Protein AF-I1CDL0-F1 (afdb_monomer)

pLDDT: mean 72.65, std 13.0, range [41.5, 93.56]

Mean predicted aligned error: 17.39 Å

Sequence (103 aa):
MTISERRASYPLQERLKIYDPNSMAQRLDDLQKQPRKLVLHGVNVLNKNTLVNELSVLVPSSAENGGPKCHRAKILRYTIDYIRMIQEENNQLRQQLGLLSNK

Foldseek 3Di:
DDPVVVLVPDDPVVSCVCVVPVNVVVVVVVVVVDPPQPDDPNDRPPPLVVVLVVLQVVFPDPPDDDDPQDDSVNSVVSSVVRVVVVVVVVVVVCVVVVVPPDD

Structure (mmCIF, N/CA/C/O backbone):
data_AF-I1CDL0-F1
#
_entry.id   AF-I1CDL0-F1
#
loop_
_atom_site.group_PDB
_atom_site.id
_atom_site.type_symbol
_atom_site.label_atom_id
_atom_site.label_alt_id
_atom_site.label_comp_id
_atom_site.label_asym_id
_atom_site.label_entity_id
_atom_site.label_seq_id
_atom_site.pdbx_PDB_ins_code
_atom_site.Cartn_x
_atom_site.Cartn_y
_atom_site.Cartn_z
_atom_site.occupancy
_atom_site.B_iso_or_equiv
_atom_site.auth_seq_id
_atom_site.auth_comp_id
_atom_site.auth_asym_id
_atom_site.auth_atom_id
_atom_site.pdbx_PDB_model_num
ATOM 1 N N . MET A 1 1 ? -16.487 0.771 -38.087 1.00 57.00 1 MET A N 1
ATOM 2 C CA . MET A 1 1 ? -15.132 0.866 -38.662 1.00 57.00 1 MET A CA 1
ATOM 3 C C . MET A 1 1 ? -14.177 -0.001 -37.855 1.00 57.00 1 MET A C 1
ATOM 5 O O . MET A 1 1 ? -13.865 0.327 -36.712 1.00 57.00 1 MET A O 1
ATOM 9 N N . THR A 1 2 ? -13.771 -1.135 -38.414 1.00 83.38 2 THR A N 1
ATOM 10 C CA . THR A 1 2 ? -12.882 -2.110 -37.770 1.00 83.38 2 THR A CA 1
ATOM 11 C C . THR A 1 2 ? -11.412 -1.681 -37.851 1.00 83.38 2 THR A C 1
ATOM 13 O O . THR A 1 2 ? -11.033 -0.791 -38.616 1.00 83.38 2 THR A O 1
ATOM 16 N N . ILE A 1 3 ? -10.550 -2.305 -37.041 1.00 67.12 3 ILE A N 1
ATOM 17 C CA . ILE A 1 3 ? -9.100 -2.053 -37.078 1.00 67.12 3 ILE A CA 1
ATOM 18 C C . ILE A 1 3 ? -8.533 -2.406 -38.463 1.00 67.12 3 ILE A C 1
ATOM 20 O O . ILE A 1 3 ? -7.686 -1.681 -38.979 1.00 67.12 3 ILE A O 1
ATOM 24 N N . SER A 1 4 ? -9.023 -3.479 -39.084 1.00 71.25 4 SER A N 1
ATOM 25 C CA . SER A 1 4 ? -8.615 -3.900 -40.428 1.00 71.25 4 SER A CA 1
ATOM 26 C C . SER A 1 4 ? -9.009 -2.878 -41.497 1.00 71.25 4 SER A C 1
ATOM 28 O O . SER A 1 4 ? -8.170 -2.513 -42.317 1.00 71.25 4 SER A O 1
ATOM 30 N N . GLU A 1 5 ? -10.231 -2.340 -41.431 1.00 78.62 5 GLU A N 1
ATOM 31 C CA . GLU A 1 5 ? -10.698 -1.268 -42.326 1.00 78.62 5 GLU A CA 1
ATOM 32 C C . GLU A 1 5 ? -9.858 0.008 -42.183 1.00 78.62 5 GLU A C 1
ATOM 34 O O . GLU A 1 5 ? -9.462 0.606 -43.177 1.00 78.62 5 GLU A O 1
ATOM 39 N N . ARG A 1 6 ? -9.502 0.395 -40.950 1.00 75.31 6 ARG A N 1
ATOM 40 C CA . ARG A 1 6 ? -8.630 1.554 -40.692 1.00 75.31 6 ARG A CA 1
ATOM 41 C C . ARG A 1 6 ? -7.183 1.324 -41.128 1.00 75.31 6 ARG A C 1
ATOM 43 O O . ARG A 1 6 ? -6.483 2.262 -41.470 1.00 75.31 6 ARG A O 1
ATOM 50 N N . ARG A 1 7 ? -6.701 0.082 -41.114 1.00 67.94 7 ARG A N 1
ATOM 51 C CA . ARG A 1 7 ? -5.346 -0.264 -41.578 1.00 67.94 7 ARG A CA 1
ATOM 52 C C . ARG A 1 7 ? -5.229 -0.239 -43.098 1.00 67.94 7 ARG A C 1
ATOM 54 O O . ARG A 1 7 ? -4.138 0.004 -43.603 1.00 67.94 7 ARG A O 1
ATOM 61 N N . ALA A 1 8 ? -6.324 -0.487 -43.814 1.00 77.00 8 ALA A N 1
ATOM 62 C CA . ALA A 1 8 ? -6.355 -0.457 -45.272 1.00 77.00 8 ALA A CA 1
ATOM 63 C C . ALA A 1 8 ? -6.231 0.963 -45.855 1.00 77.00 8 ALA A C 1
ATOM 65 O O . ALA A 1 8 ? -5.898 1.087 -47.028 1.00 77.00 8 ALA A O 1
ATOM 66 N N . SER A 1 9 ? -6.435 2.016 -45.052 1.00 79.31 9 SER A N 1
ATOM 67 C CA . SER A 1 9 ? -6.314 3.411 -45.500 1.00 79.31 9 SER A CA 1
ATOM 68 C C . SER A 1 9 ? -4.877 3.943 -45.552 1.00 79.31 9 SER A C 1
ATOM 70 O O . SER A 1 9 ? -4.674 5.047 -46.044 1.00 79.31 9 SER A O 1
ATOM 72 N N . TYR A 1 10 ? -3.886 3.201 -45.042 1.00 74.81 10 TYR A N 1
ATOM 73 C CA . TYR A 1 10 ? -2.473 3.594 -45.109 1.00 74.81 10 TYR A CA 1
ATOM 74 C C . TYR A 1 10 ? -1.769 2.929 -46.305 1.00 74.81 10 TYR A C 1
ATOM 76 O O . TYR A 1 10 ? -1.993 1.734 -46.545 1.00 74.81 10 TYR A O 1
ATOM 84 N N . PRO A 1 11 ? -0.870 3.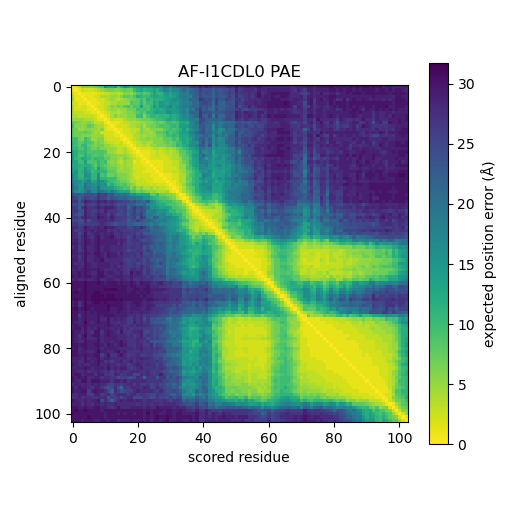640 -47.013 1.00 82.62 11 PRO A N 1
ATOM 85 C CA . PRO A 1 11 ? -0.002 3.055 -48.030 1.00 82.62 11 PRO A CA 1
ATOM 86 C C . PRO A 1 11 ? 0.764 1.833 -47.505 1.00 82.62 11 PRO A C 1
ATOM 88 O O . PRO A 1 11 ? 1.211 1.797 -46.356 1.00 82.62 11 PRO A O 1
ATOM 91 N N . LEU A 1 12 ? 0.948 0.817 -48.355 1.00 74.69 12 LEU A N 1
ATOM 92 C CA . LEU A 1 12 ? 1.559 -0.464 -47.971 1.00 74.69 12 LEU A CA 1
ATOM 93 C C . LEU A 1 12 ? 2.942 -0.298 -47.312 1.00 74.69 12 LEU A C 1
ATOM 95 O O . LEU A 1 12 ? 3.257 -0.999 -46.354 1.00 74.69 12 LEU A O 1
ATOM 99 N N . GLN A 1 13 ? 3.735 0.660 -47.789 1.00 75.00 13 GLN A N 1
ATOM 100 C CA . GLN A 1 13 ? 5.072 0.967 -47.271 1.00 75.00 13 GLN A CA 1
ATOM 101 C C . GLN A 1 13 ? 5.028 1.465 -45.818 1.00 75.00 13 GLN A C 1
ATOM 103 O O . GLN A 1 13 ? 5.839 1.055 -44.990 1.00 75.00 13 GLN A O 1
ATOM 108 N N . GLU A 1 14 ? 4.044 2.300 -45.478 1.00 72.81 14 GLU A N 1
ATOM 109 C CA . GLU A 1 14 ? 3.853 2.796 -44.112 1.00 72.81 14 GLU A CA 1
ATOM 110 C C . GLU A 1 14 ? 3.371 1.685 -43.182 1.00 72.81 14 GLU A C 1
ATOM 112 O O . GLU A 1 14 ? 3.835 1.578 -42.046 1.00 72.81 14 GLU A O 1
ATOM 117 N N . ARG A 1 15 ? 2.498 0.801 -43.680 1.00 73.88 15 ARG A N 1
ATOM 118 C CA . ARG A 1 15 ? 2.065 -0.387 -42.936 1.00 73.88 15 ARG A CA 1
ATOM 119 C C . ARG A 1 15 ? 3.258 -1.290 -42.626 1.00 73.88 15 ARG A C 1
ATOM 121 O O . ARG A 1 15 ? 3.435 -1.681 -41.481 1.00 73.88 15 ARG A O 1
ATOM 128 N N . LEU A 1 16 ? 4.115 -1.574 -43.602 1.00 72.00 16 LEU A N 1
ATOM 129 C CA . LEU A 1 16 ? 5.312 -2.387 -43.371 1.00 72.00 16 LEU A CA 1
ATOM 130 C C . LEU A 1 16 ? 6.268 -1.738 -42.361 1.00 72.00 16 LEU A C 1
ATOM 132 O O . LEU A 1 16 ? 6.805 -2.437 -41.514 1.00 72.00 16 LEU A O 1
ATOM 136 N N . LYS A 1 17 ? 6.417 -0.408 -42.372 1.00 72.94 17 LYS A N 1
ATOM 137 C CA . LYS A 1 17 ? 7.264 0.316 -41.410 1.00 72.94 17 LYS A CA 1
ATOM 138 C C . LYS A 1 17 ? 6.708 0.306 -39.980 1.00 72.94 17 LYS A C 1
ATOM 140 O O . LYS A 1 17 ? 7.466 0.184 -39.024 1.00 72.94 17 LYS A O 1
ATOM 145 N N . ILE A 1 18 ? 5.393 0.461 -39.818 1.00 68.31 18 ILE A N 1
ATOM 146 C CA . ILE A 1 18 ? 4.735 0.485 -38.498 1.00 68.31 18 ILE A CA 1
ATOM 147 C C . ILE A 1 18 ? 4.692 -0.916 -37.873 1.00 68.31 18 ILE A C 1
ATOM 149 O O . ILE A 1 18 ? 4.770 -1.046 -36.651 1.00 68.31 18 ILE A O 1
ATOM 153 N N . TYR A 1 19 ? 4.555 -1.946 -38.708 1.00 66.69 19 TYR A N 1
ATOM 154 C CA . TYR A 1 19 ? 4.372 -3.334 -38.290 1.00 66.69 19 TYR A CA 1
ATOM 155 C C . TYR A 1 19 ? 5.591 -4.218 -38.578 1.00 66.69 19 TYR A C 1
ATOM 157 O O . TYR A 1 19 ? 5.465 -5.441 -38.544 1.00 66.69 19 TYR A O 1
ATOM 165 N N . ASP A 1 20 ? 6.756 -3.624 -38.849 1.00 79.19 20 ASP A N 1
ATOM 166 C CA . ASP A 1 20 ? 7.993 -4.382 -38.998 1.00 79.19 20 ASP A CA 1
ATOM 167 C C . ASP A 1 20 ? 8.226 -5.215 -37.722 1.00 79.19 20 ASP A C 1
ATOM 169 O O . ASP A 1 20 ? 8.163 -4.653 -36.618 1.00 79.19 20 ASP A O 1
ATOM 173 N N . PRO A 1 21 ? 8.465 -6.535 -37.836 1.00 75.88 21 PRO A N 1
ATOM 174 C CA . PRO A 1 21 ? 8.587 -7.418 -36.681 1.00 75.88 21 PRO A CA 1
ATOM 175 C C . PRO A 1 21 ? 9.616 -6.939 -35.655 1.00 75.88 21 PRO A C 1
ATOM 177 O O . PRO A 1 21 ? 9.362 -7.034 -34.455 1.00 75.88 21 PRO A O 1
ATOM 180 N N . ASN A 1 22 ? 10.733 -6.359 -36.106 1.00 79.31 22 ASN A N 1
ATOM 181 C CA . ASN A 1 22 ? 11.788 -5.878 -35.216 1.00 79.31 22 ASN A CA 1
ATOM 182 C C . ASN A 1 22 ? 11.349 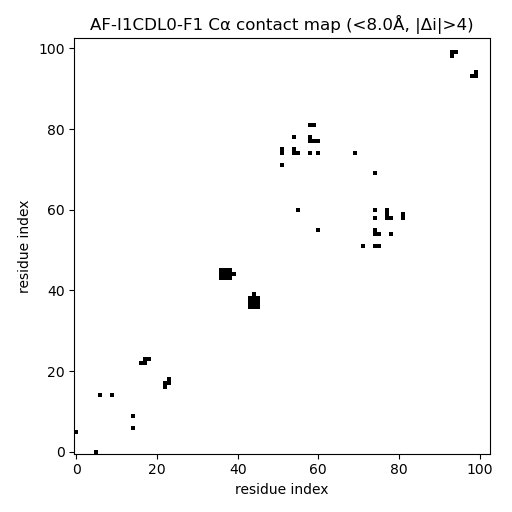-4.608 -34.483 1.00 79.31 22 ASN A C 1
ATOM 184 O O . ASN A 1 22 ? 11.507 -4.500 -33.269 1.00 79.31 22 ASN A O 1
ATOM 188 N N . SER A 1 23 ? 10.723 -3.672 -35.202 1.00 77.88 23 SER A N 1
ATOM 189 C CA . SER A 1 23 ? 10.183 -2.442 -34.608 1.00 77.88 23 SER A CA 1
ATOM 190 C C . SER A 1 23 ? 9.044 -2.725 -33.622 1.00 77.88 23 SER A C 1
ATOM 192 O O . SER A 1 23 ? 8.915 -2.047 -32.602 1.00 77.88 23 SER A O 1
ATOM 194 N N . MET A 1 24 ? 8.205 -3.726 -33.903 1.00 76.31 24 MET A N 1
ATOM 195 C CA . MET A 1 24 ? 7.129 -4.143 -33.006 1.00 76.31 24 MET A CA 1
ATOM 196 C C . MET A 1 24 ? 7.668 -4.850 -31.761 1.00 76.31 24 MET A C 1
ATOM 198 O O . MET A 1 24 ? 7.217 -4.536 -30.660 1.00 76.31 24 MET A O 1
ATOM 202 N N . ALA A 1 25 ? 8.644 -5.747 -31.920 1.00 77.44 25 ALA A N 1
ATOM 203 C CA . ALA A 1 25 ? 9.321 -6.400 -30.803 1.00 77.44 25 ALA A CA 1
ATOM 204 C C . ALA A 1 25 ? 9.988 -5.368 -29.883 1.00 77.44 25 ALA A C 1
ATOM 206 O O . ALA A 1 25 ? 9.749 -5.375 -28.680 1.00 77.44 25 ALA A O 1
ATOM 207 N N . GLN A 1 26 ? 10.705 -4.397 -30.458 1.00 75.94 26 GLN A N 1
ATOM 208 C CA . GLN A 1 26 ? 11.333 -3.315 -29.702 1.00 75.94 26 GLN A CA 1
ATOM 209 C C . GLN A 1 26 ? 10.305 -2.481 -28.921 1.00 75.94 26 GLN A C 1
ATOM 211 O O . GLN A 1 26 ? 10.493 -2.213 -27.738 1.00 75.94 26 GLN A O 1
ATOM 216 N N . ARG A 1 27 ? 9.166 -2.132 -29.535 1.00 74.12 27 ARG A N 1
ATOM 217 C CA . ARG A 1 27 ? 8.078 -1.416 -28.844 1.00 74.12 27 ARG A CA 1
ATOM 218 C C . ARG A 1 27 ? 7.450 -2.237 -27.719 1.00 74.12 27 ARG A C 1
ATOM 220 O O . ARG A 1 27 ? 7.067 -1.662 -26.705 1.00 74.12 27 ARG A O 1
ATOM 227 N N . LEU A 1 28 ? 7.307 -3.552 -27.887 1.00 72.69 28 LEU A N 1
ATOM 228 C CA . LEU A 1 28 ? 6.792 -4.439 -26.841 1.00 72.69 28 LEU A CA 1
ATOM 229 C C . LEU A 1 28 ? 7.769 -4.532 -25.666 1.00 72.69 28 LEU A C 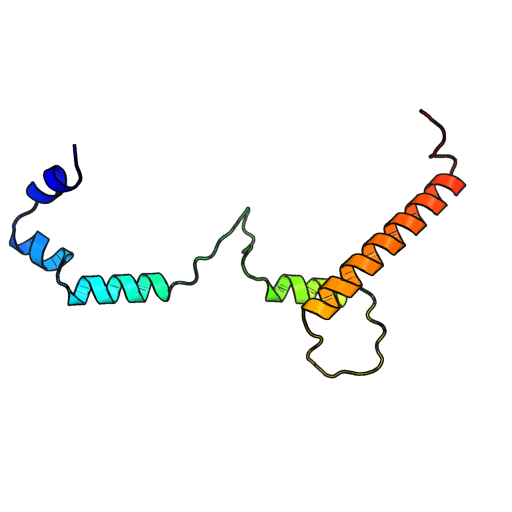1
ATOM 231 O O . LEU A 1 28 ? 7.338 -4.404 -24.520 1.00 72.69 28 LEU A O 1
ATOM 235 N N . ASP A 1 29 ? 9.065 -4.654 -25.945 1.00 77.19 29 ASP A N 1
ATOM 236 C CA . ASP A 1 29 ? 10.118 -4.621 -24.930 1.00 77.19 29 ASP A CA 1
ATOM 237 C C . ASP A 1 29 ? 10.144 -3.275 -24.194 1.00 77.19 29 ASP A C 1
ATOM 239 O 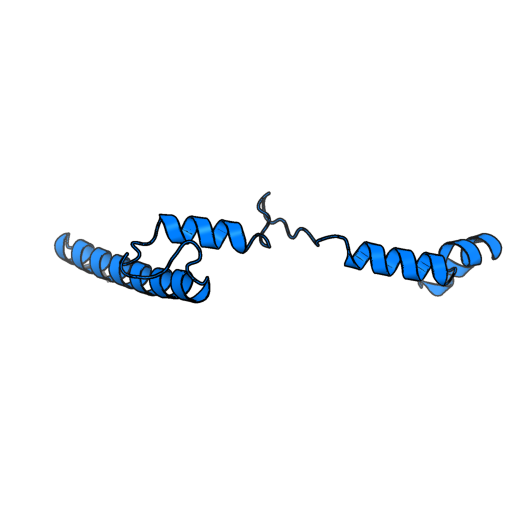O . ASP A 1 29 ? 10.244 -3.234 -22.969 1.00 77.19 29 ASP A O 1
ATOM 243 N N . ASP A 1 30 ? 9.993 -2.159 -24.907 1.00 71.75 30 ASP A N 1
ATOM 244 C CA . ASP A 1 30 ? 9.957 -0.820 -24.310 1.00 71.75 30 ASP A CA 1
ATOM 245 C C . ASP A 1 30 ? 8.695 -0.600 -23.456 1.00 71.75 30 ASP A C 1
ATOM 247 O O . ASP A 1 30 ? 8.760 0.009 -22.384 1.00 71.75 30 ASP A O 1
ATOM 251 N N . LEU A 1 31 ? 7.549 -1.156 -23.870 1.00 65.25 31 LEU A N 1
ATOM 252 C CA . LEU A 1 31 ? 6.315 -1.180 -23.073 1.00 65.25 31 LEU A CA 1
ATOM 253 C C . LEU A 1 31 ? 6.435 -2.063 -21.823 1.00 65.25 31 LEU A C 1
ATOM 255 O O . LEU A 1 31 ? 5.766 -1.788 -20.826 1.00 65.25 31 LEU A O 1
ATOM 259 N N . GLN A 1 32 ? 7.266 -3.109 -21.857 1.00 62.75 32 GLN A N 1
ATOM 260 C CA . GLN A 1 32 ? 7.587 -3.933 -20.688 1.00 62.75 32 GLN A CA 1
ATOM 261 C C . GLN A 1 32 ? 8.606 -3.258 -19.758 1.00 62.75 32 GLN A C 1
ATOM 263 O O . GLN A 1 32 ? 8.524 -3.426 -18.541 1.00 62.75 32 GLN A O 1
ATOM 268 N N . LYS A 1 33 ? 9.537 -2.466 -20.305 1.00 65.31 33 LYS A N 1
ATOM 269 C CA . LYS A 1 33 ? 10.559 -1.719 -19.548 1.00 65.31 33 LYS A CA 1
ATOM 270 C C . LYS A 1 33 ? 10.021 -0.462 -18.866 1.00 65.31 33 LYS A C 1
ATOM 272 O O . LYS A 1 33 ? 10.614 -0.004 -17.891 1.00 65.31 33 LYS A O 1
ATOM 277 N N . GLN A 1 34 ? 8.912 0.104 -19.339 1.00 56.50 34 GLN A N 1
ATOM 278 C CA . GLN A 1 34 ? 8.236 1.211 -18.660 1.00 56.50 34 GLN A CA 1
ATOM 279 C C . GLN A 1 34 ? 7.577 0.705 -17.362 1.00 56.50 34 GLN A C 1
ATOM 281 O O . GLN A 1 34 ? 6.620 -0.075 -17.428 1.00 56.50 34 GLN A O 1
ATOM 286 N N . PRO A 1 35 ? 8.007 1.151 -16.162 1.00 56.59 35 PRO A N 1
ATOM 287 C CA . PRO A 1 35 ? 7.259 0.860 -14.951 1.00 56.59 35 PRO A CA 1
ATOM 288 C C . PRO A 1 35 ? 5.911 1.566 -15.087 1.00 56.59 35 PRO A C 1
ATOM 290 O O . PRO A 1 35 ? 5.857 2.795 -15.106 1.00 56.59 35 PRO A O 1
ATOM 293 N N . ARG A 1 36 ? 4.822 0.799 -15.218 1.00 59.25 36 ARG A N 1
ATOM 294 C CA . ARG A 1 36 ? 3.447 1.318 -15.257 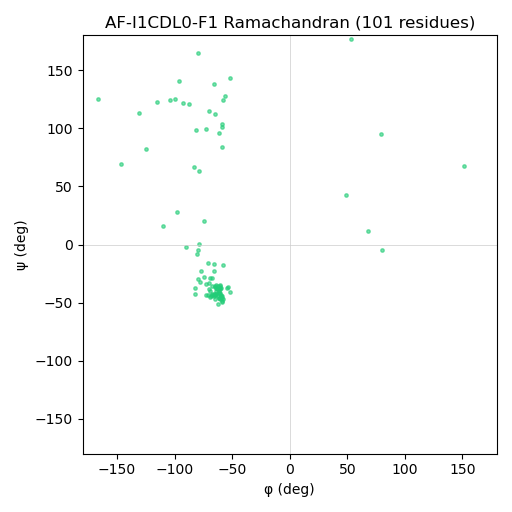1.00 59.25 36 ARG A CA 1
ATOM 295 C C . ARG A 1 36 ? 3.170 2.080 -13.960 1.00 59.25 36 ARG A C 1
ATOM 297 O O . ARG A 1 36 ? 2.657 1.490 -13.021 1.00 59.25 36 ARG A O 1
ATOM 304 N N . LYS A 1 37 ? 3.545 3.358 -13.864 1.00 56.72 37 LYS A N 1
ATOM 305 C CA . LYS A 1 37 ? 3.260 4.217 -12.709 1.00 56.72 37 LYS A CA 1
ATOM 306 C C . LYS A 1 37 ? 1.741 4.325 -12.578 1.00 56.72 37 LYS A C 1
ATOM 308 O O . LYS A 1 37 ? 1.108 5.113 -13.269 1.00 56.72 37 LYS A O 1
ATOM 313 N N . LEU A 1 38 ? 1.157 3.497 -11.719 1.00 57.50 38 LEU A N 1
ATOM 314 C CA . LEU A 1 38 ? -0.243 3.595 -11.328 1.00 57.50 38 LEU A CA 1
ATOM 315 C C . LEU A 1 38 ? -0.320 4.669 -10.249 1.00 57.50 38 LEU A C 1
ATOM 317 O O . LEU A 1 38 ? 0.034 4.440 -9.093 1.00 57.50 38 LEU A O 1
ATOM 321 N N . VAL A 1 39 ? -0.704 5.866 -10.678 1.00 59.69 39 VAL A N 1
ATOM 322 C CA . VAL A 1 39 ? -0.841 7.040 -9.823 1.00 59.69 39 VAL A CA 1
ATOM 323 C C . VAL A 1 39 ? -2.325 7.280 -9.565 1.00 59.69 39 VAL A C 1
ATOM 325 O O . VAL A 1 39 ? -3.091 7.429 -10.513 1.00 59.69 39 VAL A O 1
ATOM 328 N N . LEU A 1 40 ? -2.726 7.330 -8.296 1.00 51.72 40 LEU A N 1
ATOM 329 C CA . LEU A 1 40 ? -4.067 7.730 -7.868 1.00 51.72 40 LEU A CA 1
ATOM 330 C C . LEU A 1 40 ? -3.927 9.024 -7.057 1.00 51.72 40 LEU A C 1
ATOM 332 O O . LEU A 1 40 ? -3.165 9.054 -6.096 1.00 51.72 40 LEU A O 1
ATOM 336 N N . HIS A 1 41 ? -4.600 10.103 -7.470 1.00 63.00 41 HIS A N 1
ATOM 337 C CA . HIS A 1 41 ? -4.507 11.429 -6.828 1.00 63.00 41 HIS A CA 1
ATOM 338 C C . HIS A 1 41 ? -3.065 11.925 -6.582 1.00 63.00 41 HIS A C 1
ATOM 340 O O . HIS A 1 41 ? -2.743 12.449 -5.522 1.00 63.00 41 HIS A O 1
ATOM 346 N N . GLY A 1 42 ? -2.170 11.736 -7.555 1.00 62.53 42 GLY A N 1
ATOM 347 C CA . GLY A 1 42 ? -0.767 12.163 -7.443 1.00 62.53 42 GLY A CA 1
ATOM 348 C C . GLY A 1 42 ? 0.138 11.215 -6.645 1.00 62.53 42 GLY A C 1
ATOM 349 O O . GLY A 1 42 ? 1.353 11.400 -6.648 1.00 62.53 42 GLY A O 1
ATOM 350 N N . VAL A 1 43 ? -0.406 10.154 -6.040 1.00 55.78 43 VAL A N 1
ATOM 351 C CA . VAL A 1 43 ? 0.362 9.158 -5.281 1.00 55.78 43 VAL A CA 1
ATOM 352 C C . VAL A 1 43 ? 0.621 7.918 -6.130 1.00 55.78 43 VAL A C 1
ATOM 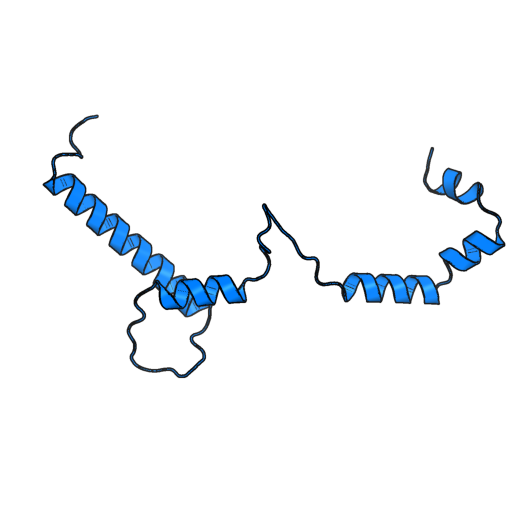354 O O . VAL A 1 43 ? -0.308 7.297 -6.642 1.00 55.78 43 VAL A O 1
ATOM 357 N N . ASN A 1 44 ? 1.891 7.526 -6.270 1.00 67.62 44 ASN A N 1
ATOM 358 C CA . ASN A 1 44 ? 2.268 6.274 -6.927 1.00 67.62 44 ASN A CA 1
ATOM 359 C C . ASN A 1 44 ? 1.919 5.072 -6.033 1.00 67.62 44 ASN A C 1
ATOM 361 O O . ASN A 1 44 ? 2.687 4.698 -5.146 1.00 67.62 44 ASN A O 1
ATOM 365 N N . VAL A 1 45 ? 0.786 4.433 -6.318 1.00 60.94 45 VAL A N 1
ATOM 366 C CA . VAL A 1 45 ? 0.222 3.303 -5.560 1.00 60.94 45 VAL A CA 1
ATOM 367 C C . VAL A 1 45 ? 1.108 2.049 -5.647 1.00 60.94 45 VAL A C 1
ATOM 369 O O . VAL A 1 45 ? 0.999 1.133 -4.834 1.00 60.94 45 VAL A O 1
ATOM 372 N N . LEU A 1 46 ? 2.036 1.992 -6.609 1.00 58.38 46 LEU A N 1
ATOM 373 C CA . LEU A 1 46 ? 2.970 0.873 -6.757 1.00 58.38 46 LEU A CA 1
ATOM 374 C C . LEU A 1 46 ? 4.281 1.042 -5.993 1.00 58.38 46 LEU A C 1
ATOM 376 O O . LEU A 1 46 ? 5.089 0.109 -5.998 1.00 58.38 46 LEU A O 1
ATOM 380 N N . ASN A 1 47 ? 4.510 2.164 -5.304 1.00 64.88 47 ASN A N 1
ATOM 381 C CA . ASN A 1 47 ? 5.693 2.301 -4.460 1.00 64.88 47 ASN A CA 1
ATOM 382 C C . ASN A 1 47 ? 5.497 1.580 -3.115 1.00 64.88 47 ASN A C 1
ATOM 384 O O . ASN A 1 47 ? 5.496 2.167 -2.039 1.00 64.88 47 ASN A O 1
ATOM 388 N N . LYS A 1 48 ? 5.334 0.254 -3.180 1.00 65.62 48 LYS A N 1
ATOM 389 C CA . LYS A 1 48 ? 5.147 -0.633 -2.018 1.00 65.62 48 LYS A CA 1
ATOM 390 C C . LYS A 1 48 ? 6.299 -0.539 -1.012 1.00 65.62 48 LYS A C 1
ATOM 392 O O . LYS A 1 48 ? 6.162 -0.988 0.118 1.00 65.62 48 LYS A O 1
ATOM 397 N N . ASN A 1 49 ? 7.446 -0.009 -1.428 1.00 70.88 49 ASN A N 1
ATOM 398 C CA . ASN A 1 49 ? 8.643 0.080 -0.606 1.00 70.88 49 ASN A CA 1
ATOM 399 C C . ASN A 1 49 ? 8.580 1.295 0.321 1.00 70.88 49 ASN A C 1
ATOM 401 O O . ASN A 1 49 ? 8.911 1.163 1.493 1.00 70.88 49 ASN A O 1
ATOM 405 N N . THR A 1 50 ? 8.128 2.450 -0.177 1.00 72.19 50 THR A N 1
ATOM 406 C CA . THR A 1 50 ? 8.013 3.664 0.645 1.00 72.19 50 THR A CA 1
ATOM 407 C C . THR A 1 50 ? 6.930 3.513 1.695 1.00 72.19 50 THR A C 1
ATOM 409 O O . THR A 1 50 ? 7.202 3.760 2.860 1.00 72.19 50 THR A O 1
ATOM 412 N N . LEU A 1 51 ? 5.765 2.975 1.324 1.00 76.88 51 LEU A N 1
ATOM 413 C CA . LEU A 1 51 ? 4.671 2.749 2.273 1.00 76.88 51 LEU A CA 1
ATOM 414 C C . LEU A 1 51 ? 5.072 1.798 3.409 1.00 76.88 51 LEU A C 1
ATOM 416 O O . LEU A 1 51 ? 4.759 2.037 4.568 1.00 76.88 51 LEU A O 1
ATOM 420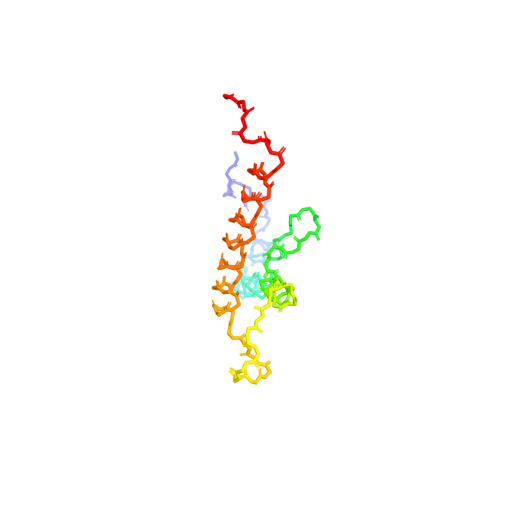 N N . VAL A 1 52 ? 5.800 0.722 3.100 1.00 76.69 52 VAL A N 1
ATOM 421 C CA . VAL A 1 52 ? 6.267 -0.213 4.135 1.00 76.69 52 VAL A CA 1
ATOM 422 C C . VAL A 1 52 ? 7.352 0.416 5.015 1.00 76.69 52 VAL A C 1
ATOM 424 O O . VAL A 1 52 ? 7.395 0.135 6.209 1.00 76.69 52 VAL A O 1
ATOM 427 N N . ASN A 1 53 ? 8.195 1.292 4.462 1.00 77.62 53 ASN A N 1
ATOM 428 C CA . ASN A 1 53 ? 9.169 2.040 5.255 1.00 77.62 53 ASN A CA 1
ATOM 429 C C . ASN A 1 53 ? 8.480 3.045 6.188 1.00 77.62 53 ASN A C 1
ATOM 431 O O . ASN A 1 53 ? 8.830 3.112 7.361 1.00 77.62 53 ASN A O 1
ATOM 435 N N . GLU A 1 54 ? 7.474 3.774 5.710 1.00 80.56 54 GLU A N 1
ATOM 436 C CA . GLU A 1 54 ? 6.675 4.684 6.541 1.00 80.56 54 GLU A CA 1
ATOM 437 C C . GLU A 1 54 ? 5.987 3.927 7.686 1.00 80.56 54 GLU A C 1
ATOM 439 O O . GLU A 1 54 ? 6.084 4.331 8.844 1.00 80.56 54 GLU A O 1
ATOM 444 N N . LEU A 1 55 ? 5.392 2.762 7.398 1.00 81.31 55 LEU A N 1
ATOM 445 C CA . LEU A 1 55 ? 4.812 1.893 8.427 1.00 81.31 55 LEU A CA 1
ATOM 446 C C . LEU A 1 55 ? 5.842 1.432 9.466 1.00 81.31 55 LEU A C 1
ATOM 448 O O . LEU A 1 55 ? 5.522 1.365 10.648 1.00 81.31 55 LEU A O 1
ATOM 452 N N . SER A 1 56 ? 7.080 1.143 9.054 1.00 78.31 56 SER A N 1
ATOM 453 C CA . SER A 1 56 ? 8.134 0.713 9.984 1.00 78.31 56 SER A CA 1
ATOM 454 C C . SER A 1 56 ? 8.557 1.789 10.986 1.00 78.31 56 SER A C 1
ATOM 456 O O . SER A 1 56 ? 9.068 1.449 12.048 1.00 78.31 56 SER A O 1
ATOM 458 N N . VAL A 1 57 ? 8.335 3.066 10.662 1.00 82.25 57 VAL A N 1
ATOM 459 C CA . VAL A 1 57 ? 8.615 4.195 11.560 1.00 82.25 57 VAL A CA 1
ATOM 460 C C . VAL A 1 57 ? 7.467 4.402 12.549 1.00 82.25 57 VAL A C 1
ATOM 462 O O . VAL A 1 57 ? 7.706 4.729 13.706 1.00 82.25 57 VAL A O 1
ATOM 465 N N . LEU A 1 58 ? 6.224 4.217 12.099 1.00 81.62 58 LEU A N 1
ATOM 466 C CA . LEU A 1 58 ? 5.024 4.466 12.905 1.00 81.62 58 LEU A CA 1
ATOM 467 C C . LEU A 1 58 ? 4.694 3.332 13.876 1.00 81.62 58 LEU A C 1
ATOM 469 O O . LEU A 1 58 ? 4.079 3.570 14.913 1.00 81.62 58 LEU A O 1
ATOM 473 N N . VAL A 1 59 ? 5.045 2.096 13.522 1.00 80.44 59 VAL A N 1
ATOM 474 C CA . VAL A 1 59 ? 4.701 0.917 14.315 1.00 80.44 59 VAL A CA 1
ATOM 475 C C . VAL A 1 59 ? 5.839 0.607 15.285 1.00 80.44 59 VAL A C 1
ATOM 477 O O . VAL A 1 59 ? 6.954 0.326 14.828 1.00 80.44 59 VAL A O 1
ATOM 480 N N . PRO A 1 60 ? 5.578 0.584 16.607 1.00 72.50 60 PRO A N 1
ATOM 481 C CA . PRO A 1 60 ? 6.565 0.182 17.598 1.00 72.50 60 PRO A CA 1
ATOM 482 C C . PRO A 1 60 ? 7.020 -1.250 17.309 1.00 72.50 60 PRO A C 1
ATOM 484 O O . PRO A 1 60 ? 6.309 -2.225 17.544 1.00 72.50 60 PRO A O 1
ATOM 487 N N . SER A 1 61 ? 8.211 -1.382 16.739 1.00 65.62 61 SER A N 1
ATOM 488 C CA . SER A 1 61 ? 8.834 -2.676 16.503 1.00 65.62 61 SER A CA 1
ATOM 489 C C . SER A 1 61 ? 9.613 -3.025 17.764 1.00 65.62 61 SER A C 1
ATOM 491 O O . SER A 1 61 ? 10.494 -2.260 18.147 1.00 65.62 61 SER A O 1
ATOM 493 N N . SER A 1 62 ? 9.299 -4.147 18.422 1.00 55.97 62 SER A N 1
ATOM 494 C CA . SER A 1 62 ? 10.104 -4.652 19.543 1.00 55.97 62 SER A CA 1
ATOM 495 C C . SER A 1 62 ? 11.526 -4.890 19.029 1.00 55.97 62 SER A C 1
ATOM 497 O O . SER A 1 62 ? 11.788 -5.811 18.250 1.00 55.97 62 SER A O 1
ATOM 499 N N . ALA A 1 63 ? 12.408 -3.942 19.333 1.00 53.00 63 ALA A N 1
ATOM 500 C CA . ALA A 1 63 ? 13.731 -3.828 18.756 1.00 53.00 63 ALA A CA 1
ATOM 501 C C . ALA A 1 63 ? 14.699 -4.749 19.489 1.00 53.00 63 ALA A C 1
ATOM 503 O O . ALA A 1 63 ? 15.624 -4.276 20.126 1.00 53.00 63 ALA A O 1
ATOM 504 N N . GLU A 1 64 ? 14.517 -6.060 19.369 1.00 52.06 64 GLU A N 1
ATOM 505 C CA . GLU A 1 64 ? 15.571 -7.002 19.721 1.00 52.06 64 GLU A CA 1
ATOM 506 C C . GLU A 1 64 ? 15.746 -8.003 18.583 1.00 52.06 64 GLU A C 1
ATOM 508 O O . GLU A 1 64 ? 14.881 -8.821 18.276 1.00 52.06 64 GLU A O 1
ATOM 513 N N . ASN A 1 65 ? 16.910 -7.906 17.943 1.00 46.41 65 ASN A N 1
ATOM 514 C CA . ASN A 1 65 ? 17.438 -8.819 16.934 1.00 46.41 65 ASN A CA 1
ATOM 515 C C . ASN A 1 65 ? 16.878 -8.645 15.511 1.00 46.41 65 ASN A C 1
ATOM 517 O O . ASN A 1 65 ? 15.898 -9.270 15.097 1.00 46.41 65 ASN A O 1
ATOM 521 N N . GLY A 1 66 ? 17.613 -7.880 14.696 1.00 41.50 66 GLY A N 1
ATOM 522 C CA . GLY A 1 66 ? 17.725 -8.239 13.282 1.00 41.50 66 GLY A CA 1
ATOM 523 C C . GLY A 1 66 ? 17.952 -7.107 12.295 1.00 41.50 66 GLY A C 1
ATOM 524 O O . GLY A 1 66 ? 17.092 -6.909 11.449 1.00 41.50 66 GLY A O 1
ATOM 525 N N . GLY A 1 67 ? 19.125 -6.465 12.345 1.00 50.91 67 GLY A N 1
ATOM 526 C CA . GLY A 1 67 ? 19.804 -5.844 11.196 1.00 50.91 67 GLY A CA 1
ATOM 527 C C . GLY A 1 67 ? 19.029 -4.829 10.325 1.00 50.91 67 GLY A C 1
ATOM 528 O O . GLY A 1 67 ? 17.842 -4.573 10.494 1.00 50.91 67 GLY A O 1
ATOM 529 N N . PRO A 1 68 ? 19.689 -4.227 9.323 1.00 50.59 68 PRO A N 1
ATOM 530 C CA . PRO A 1 68 ? 19.129 -3.118 8.540 1.00 50.59 68 PRO A CA 1
ATOM 531 C C . PRO A 1 68 ? 18.043 -3.522 7.516 1.00 50.59 68 PRO A C 1
ATOM 533 O O . PRO A 1 68 ? 17.787 -2.784 6.567 1.00 50.59 68 PRO A O 1
ATOM 536 N N . LYS A 1 69 ? 17.396 -4.692 7.655 1.00 56.09 69 LYS A N 1
ATOM 537 C CA . LYS A 1 69 ? 16.370 -5.189 6.715 1.00 56.09 69 LYS A CA 1
ATOM 538 C C . LYS A 1 69 ? 15.282 -6.009 7.419 1.00 56.09 69 LYS A C 1
ATOM 540 O O . LYS A 1 69 ? 15.158 -7.218 7.202 1.00 56.09 69 LYS A O 1
ATOM 545 N N . CYS A 1 70 ? 14.444 -5.353 8.220 1.00 61.75 70 CYS A N 1
ATOM 546 C CA . CYS A 1 70 ? 13.202 -5.968 8.690 1.00 61.75 70 CYS A CA 1
ATOM 547 C C . CYS A 1 70 ? 12.346 -6.385 7.476 1.00 61.75 70 CYS A C 1
ATOM 549 O O . CYS A 1 70 ? 12.092 -5.593 6.567 1.00 61.75 70 CYS A O 1
ATOM 551 N N . HIS A 1 71 ? 11.960 -7.661 7.404 1.00 73.56 71 HIS A N 1
ATOM 552 C CA . HIS A 1 71 ? 11.201 -8.183 6.268 1.00 73.56 71 HIS A CA 1
ATOM 553 C C . HIS A 1 71 ? 9.811 -7.543 6.209 1.00 73.56 71 HIS A C 1
ATOM 555 O O . HIS A 1 71 ? 9.126 -7.443 7.222 1.00 73.56 71 HIS A O 1
ATOM 561 N N . ARG A 1 72 ? 9.344 -7.170 5.012 1.00 74.69 72 ARG A N 1
ATOM 562 C CA . ARG A 1 72 ? 8.052 -6.475 4.823 1.00 74.69 72 ARG A CA 1
ATOM 563 C C . ARG A 1 72 ? 6.879 -7.186 5.483 1.00 74.69 72 ARG A C 1
ATOM 565 O O . ARG A 1 72 ? 6.041 -6.545 6.097 1.00 74.69 72 ARG A O 1
ATOM 572 N N . ALA A 1 73 ? 6.843 -8.513 5.387 1.00 78.75 73 ALA A N 1
ATOM 573 C CA . ALA A 1 73 ? 5.810 -9.323 6.023 1.00 78.75 73 ALA A CA 1
ATOM 574 C C . ALA A 1 73 ? 5.797 -9.162 7.553 1.00 78.75 73 ALA A C 1
ATOM 576 O O . ALA A 1 73 ? 4.726 -9.157 8.150 1.00 78.75 73 ALA A O 1
ATOM 577 N N . LYS A 1 74 ? 6.970 -8.987 8.177 1.00 82.62 74 LYS A N 1
ATOM 578 C CA . LYS A 1 74 ? 7.118 -8.735 9.615 1.00 82.62 74 LYS A CA 1
ATOM 579 C C . LYS A 1 74 ? 6.581 -7.346 9.980 1.00 82.62 74 LYS A C 1
ATOM 581 O O . LYS A 1 74 ? 5.782 -7.247 10.900 1.00 82.62 74 LYS A O 1
ATOM 586 N N . ILE A 1 75 ? 6.916 -6.316 9.195 1.00 81.69 75 ILE A N 1
ATOM 587 C CA . ILE A 1 75 ? 6.378 -4.951 9.366 1.00 81.69 75 ILE A CA 1
ATOM 588 C C . ILE A 1 75 ? 4.849 -4.954 9.252 1.00 81.69 75 ILE A C 1
ATOM 590 O O . ILE A 1 75 ? 4.161 -4.430 10.122 1.00 81.69 75 ILE A O 1
ATOM 594 N N . LEU A 1 76 ? 4.301 -5.594 8.216 1.00 84.00 76 LEU A N 1
ATOM 595 C CA . LEU A 1 76 ? 2.853 -5.679 8.014 1.00 84.00 76 LEU A CA 1
ATOM 596 C C . LEU A 1 76 ? 2.154 -6.437 9.148 1.00 84.00 76 LEU A C 1
ATOM 598 O O . LEU A 1 76 ? 1.078 -6.027 9.572 1.00 84.00 76 LEU A O 1
ATOM 602 N N . ARG A 1 77 ? 2.766 -7.509 9.667 1.00 86.06 77 ARG A N 1
ATOM 603 C CA . ARG A 1 77 ? 2.227 -8.253 10.813 1.00 86.06 77 ARG A CA 1
ATOM 604 C C . ARG A 1 77 ? 2.149 -7.369 12.057 1.00 86.06 77 ARG A C 1
ATOM 606 O O . ARG A 1 77 ? 1.068 -7.222 12.609 1.00 86.06 77 ARG A O 1
ATOM 613 N N . TYR A 1 78 ? 3.248 -6.703 12.412 1.00 85.75 78 TYR A N 1
ATOM 614 C CA . TYR A 1 78 ? 3.254 -5.775 13.545 1.00 85.75 78 TYR A CA 1
ATOM 615 C C . TYR A 1 78 ? 2.274 -4.622 13.362 1.00 85.75 78 TYR A C 1
ATOM 617 O O . TYR A 1 78 ? 1.641 -4.200 14.321 1.00 85.75 78 TYR A O 1
ATOM 625 N N . THR A 1 79 ? 2.105 -4.142 12.129 1.00 88.19 79 THR A N 1
ATOM 626 C CA . THR A 1 79 ? 1.119 -3.099 11.821 1.00 88.19 79 THR A CA 1
ATOM 627 C C . THR A 1 79 ? -0.296 -3.563 12.167 1.00 88.19 79 THR A C 1
ATOM 629 O O . THR A 1 79 ? -1.046 -2.822 12.793 1.00 88.19 79 THR A O 1
ATOM 632 N N . ILE A 1 80 ? -0.662 -4.794 11.791 1.00 89.88 80 ILE A N 1
ATOM 633 C CA . ILE A 1 80 ? -1.980 -5.367 12.105 1.00 89.88 80 ILE A CA 1
ATOM 634 C C . ILE A 1 80 ? -2.177 -5.475 13.619 1.00 89.88 80 ILE A C 1
ATOM 636 O O . ILE A 1 80 ? -3.228 -5.080 14.124 1.00 89.88 80 ILE A O 1
ATOM 640 N N . ASP A 1 81 ? -1.176 -5.986 14.332 1.00 89.69 81 ASP A N 1
ATOM 641 C CA . ASP A 1 81 ? -1.255 -6.174 15.782 1.00 89.69 81 ASP A CA 1
ATOM 642 C C . ASP A 1 81 ? -1.365 -4.826 16.512 1.00 89.69 81 ASP A C 1
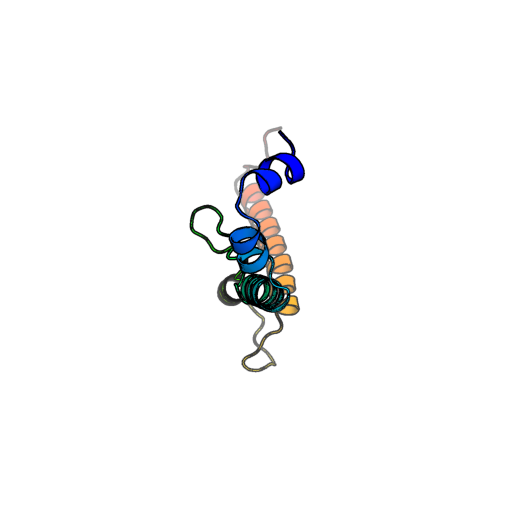ATOM 644 O O . ASP A 1 81 ? -2.216 -4.658 17.385 1.00 89.69 81 ASP A O 1
ATOM 648 N N . TYR A 1 82 ? -0.587 -3.828 16.086 1.00 91.88 82 TYR A N 1
ATOM 649 C CA . TYR A 1 82 ? -0.631 -2.477 16.643 1.00 91.88 82 TYR A CA 1
ATOM 650 C C . TYR A 1 82 ? -1.978 -1.785 16.400 1.00 91.88 82 TYR A C 1
ATOM 652 O O . TYR A 1 82 ? -2.538 -1.192 17.319 1.00 91.88 82 TYR A O 1
ATOM 660 N N . ILE A 1 83 ? -2.554 -1.908 15.197 1.00 91.88 83 ILE A N 1
ATOM 661 C CA . ILE A 1 83 ? -3.893 -1.369 14.908 1.00 91.88 83 ILE A CA 1
ATOM 662 C C . ILE A 1 83 ? -4.939 -1.987 15.839 1.00 91.88 83 ILE A C 1
ATOM 664 O O . ILE A 1 83 ? -5.774 -1.260 16.374 1.00 91.88 83 ILE A O 1
ATOM 668 N N . ARG A 1 84 ? -4.896 -3.308 16.057 1.00 93.56 84 ARG A N 1
ATOM 669 C CA . ARG A 1 84 ? -5.831 -3.993 16.966 1.00 93.56 84 ARG A CA 1
ATOM 670 C C . ARG A 1 84 ? -5.694 -3.491 18.399 1.00 93.56 84 ARG A C 1
ATOM 672 O O . ARG A 1 84 ? -6.706 -3.194 19.025 1.00 93.56 84 ARG A O 1
ATOM 679 N N . MET A 1 85 ? -4.462 -3.339 18.879 1.00 93.00 85 MET A N 1
ATOM 680 C CA . MET A 1 85 ? -4.179 -2.807 20.213 1.00 93.00 85 MET A CA 1
ATOM 681 C C . MET A 1 85 ? -4.754 -1.393 20.390 1.00 93.00 85 MET A C 1
ATOM 683 O O . MET A 1 85 ? -5.493 -1.145 21.336 1.00 93.00 85 MET A O 1
ATOM 687 N N . ILE A 1 86 ? -4.491 -0.487 19.443 1.00 92.69 86 ILE A N 1
ATOM 688 C CA . ILE A 1 86 ? -5.009 0.890 19.483 1.00 92.69 86 ILE A CA 1
ATOM 689 C C . ILE A 1 86 ? -6.542 0.922 19.393 1.00 92.69 86 ILE A C 1
ATOM 691 O O . ILE A 1 86 ? -7.185 1.781 19.994 1.00 92.69 86 ILE A O 1
ATOM 695 N N . GLN A 1 87 ? -7.163 0.011 18.640 1.00 92.62 87 GLN A N 1
ATOM 696 C CA . GLN A 1 87 ? -8.624 -0.106 18.600 1.00 92.62 87 GLN A CA 1
ATOM 697 C C . GLN A 1 87 ? -9.198 -0.538 19.951 1.00 92.62 87 GLN A C 1
ATOM 699 O O . GLN A 1 87 ? -10.197 0.026 20.395 1.00 92.62 87 GLN A O 1
ATOM 704 N N . GLU A 1 88 ? -8.573 -1.512 20.608 1.00 93.00 88 GLU A N 1
ATOM 705 C CA . GLU A 1 88 ? -8.987 -1.978 21.929 1.00 93.00 88 GLU A CA 1
ATOM 706 C C . GLU A 1 88 ? -8.825 -0.884 22.989 1.00 93.00 88 GLU A C 1
ATOM 708 O O . GLU A 1 88 ? -9.776 -0.592 23.713 1.00 93.00 88 GLU A O 1
ATOM 713 N N . GLU A 1 89 ? -7.679 -0.204 23.009 1.00 92.62 89 GLU A N 1
ATOM 714 C CA . GLU A 1 89 ? -7.424 0.934 23.895 1.00 92.62 89 GLU A CA 1
ATOM 715 C C . GLU A 1 89 ? -8.451 2.057 23.677 1.00 92.62 89 GLU A C 1
ATOM 717 O O . GLU A 1 89 ? -9.072 2.532 24.626 1.00 92.62 89 GLU A O 1
ATOM 722 N N . ASN A 1 90 ? -8.725 2.432 22.423 1.00 92.25 90 ASN A N 1
ATOM 723 C CA . ASN A 1 90 ? -9.754 3.428 22.115 1.00 92.25 90 ASN A CA 1
ATOM 724 C C . ASN A 1 90 ? -11.145 3.002 22.592 1.0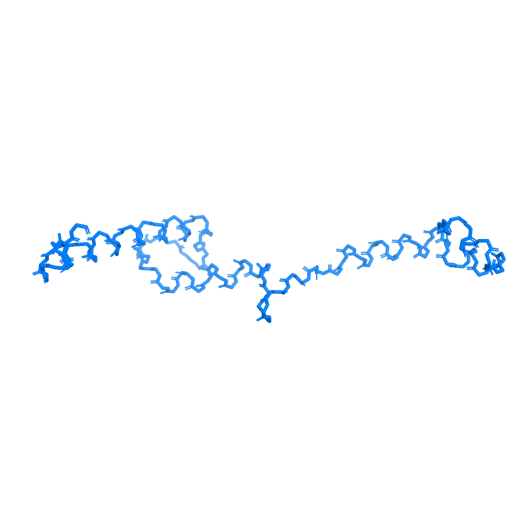0 92.25 90 ASN A C 1
ATOM 726 O O . ASN A 1 90 ? -11.921 3.842 23.049 1.00 92.25 90 ASN A O 1
ATOM 730 N N . ASN A 1 91 ? -11.482 1.717 22.491 1.00 90.25 91 ASN A N 1
ATOM 731 C CA . ASN A 1 91 ? -12.750 1.209 23.001 1.00 90.25 91 ASN A CA 1
ATOM 732 C C . ASN A 1 91 ? -12.815 1.316 24.528 1.00 90.25 91 ASN A C 1
ATOM 734 O O . ASN A 1 91 ? -13.831 1.769 25.052 1.00 90.25 91 ASN A O 1
ATOM 738 N N . GLN A 1 92 ? -11.735 0.978 25.235 1.00 91.56 92 GLN A N 1
ATOM 739 C CA . GLN A 1 92 ? -11.645 1.134 26.689 1.00 91.56 92 GLN A CA 1
ATOM 740 C C . GLN A 1 92 ? -11.773 2.607 27.105 1.00 91.56 92 GLN A C 1
ATOM 742 O O . GLN A 1 92 ? -12.576 2.932 27.979 1.00 91.56 92 GLN A O 1
ATOM 747 N N . LEU A 1 93 ? -11.073 3.523 26.430 1.00 91.12 93 LEU A N 1
ATOM 748 C CA . LEU A 1 93 ? -11.175 4.965 26.682 1.00 91.12 93 LEU A CA 1
ATOM 749 C C . LEU A 1 93 ? -12.594 5.494 26.423 1.00 91.12 93 LEU A C 1
ATOM 751 O O . LEU A 1 93 ? -13.126 6.283 27.202 1.00 91.12 93 LEU A O 1
ATOM 755 N N . ARG A 1 94 ? -13.260 5.023 25.362 1.00 87.81 94 ARG A N 1
ATOM 756 C CA . ARG A 1 94 ? -14.663 5.369 25.076 1.00 87.81 94 ARG A CA 1
ATOM 757 C C . ARG A 1 94 ? -15.625 4.854 26.144 1.00 87.81 94 ARG A C 1
ATOM 759 O O . ARG A 1 94 ? -16.599 5.543 26.444 1.00 87.81 94 ARG A O 1
ATOM 766 N N . GLN A 1 95 ? -15.365 3.679 26.721 1.00 84.62 95 GLN A N 1
ATOM 767 C CA . GLN A 1 95 ? -16.129 3.166 27.864 1.00 84.62 95 GLN A CA 1
ATOM 768 C C . GLN A 1 95 ? -15.915 4.040 29.105 1.00 84.62 95 GLN A C 1
ATOM 770 O O . GLN A 1 95 ? -16.890 4.413 29.752 1.00 84.62 95 GLN A O 1
ATOM 775 N N . GLN A 1 96 ? -14.669 4.431 29.393 1.00 82.81 96 GLN A N 1
ATOM 776 C CA . GLN A 1 96 ? -14.336 5.315 30.518 1.00 82.81 96 GLN A CA 1
ATOM 777 C C . GLN A 1 96 ? -14.986 6.700 30.396 1.00 82.81 96 GLN A C 1
ATOM 779 O O . GLN A 1 96 ? -15.426 7.264 31.394 1.00 82.81 96 GLN A O 1
ATOM 784 N N . LEU A 1 97 ? -15.100 7.232 29.177 1.00 83.69 97 LEU A N 1
ATOM 785 C CA . LEU A 1 97 ? -15.776 8.503 28.897 1.00 83.69 97 LEU A CA 1
ATOM 786 C C . LEU A 1 97 ? -17.313 8.389 28.855 1.00 83.69 97 LEU A C 1
ATOM 788 O O . LEU A 1 97 ? -17.987 9.382 28.594 1.00 83.69 97 LEU A O 1
ATOM 792 N N . GLY A 1 98 ? -17.883 7.196 29.068 1.00 74.38 98 GLY A N 1
ATOM 793 C CA . GLY A 1 98 ? -19.331 6.964 29.007 1.00 74.38 98 GLY A CA 1
ATOM 794 C C . GLY A 1 98 ? -19.939 7.104 27.603 1.00 74.38 98 GLY A C 1
ATOM 795 O O . GLY A 1 98 ? -21.158 7.122 27.456 1.00 74.38 98 GLY A O 1
ATOM 796 N N . LEU A 1 99 ? -19.109 7.179 26.556 1.00 64.94 99 LEU A N 1
ATOM 797 C CA . LEU A 1 99 ? -19.524 7.412 25.164 1.00 64.94 99 LEU A CA 1
ATOM 798 C C . LEU A 1 99 ? -20.049 6.146 24.462 1.00 64.94 99 LEU A C 1
ATOM 800 O O . LEU A 1 99 ? -20.530 6.223 23.336 1.00 64.94 99 LEU A O 1
ATOM 804 N N . LEU A 1 100 ? -19.979 4.985 25.122 1.00 57.22 100 LEU A N 1
ATOM 805 C CA . LEU A 1 100 ? -20.576 3.716 24.678 1.00 57.22 100 LEU A CA 1
ATOM 806 C C . LEU A 1 100 ? -21.932 3.429 25.350 1.00 57.22 100 LEU A C 1
ATOM 808 O O . LEU A 1 100 ? -22.337 2.279 25.492 1.00 57.22 100 LEU A O 1
ATOM 812 N N . SER A 1 101 ? -22.655 4.483 25.733 1.00 51.22 101 SER A N 1
ATOM 813 C CA . SER A 1 101 ? -24.079 4.418 26.052 1.00 51.22 101 SER A CA 1
ATOM 814 C C . SER A 1 101 ? -24.839 5.424 25.197 1.00 51.22 101 SER A C 1
ATOM 816 O O . SER A 1 101 ? -25.128 6.525 25.651 1.00 51.22 101 SER A O 1
ATOM 818 N N . ASN A 1 102 ? -25.157 5.048 23.960 1.00 47.62 102 ASN A N 1
ATOM 819 C CA . ASN A 1 102 ? -26.479 5.259 23.369 1.00 47.62 102 ASN A CA 1
ATOM 820 C C . ASN A 1 102 ? -26.594 4.409 22.094 1.00 47.62 102 ASN A C 1
ATOM 822 O O . ASN A 1 102 ? -25.718 4.454 21.237 1.00 47.62 102 ASN A O 1
ATOM 826 N N . LYS A 1 103 ? -27.661 3.605 22.100 1.00 43.84 103 LYS A N 1
ATOM 827 C CA . LYS A 1 103 ? -28.186 2.650 21.110 1.00 43.84 103 LYS A CA 1
ATOM 828 C C . LYS A 1 103 ? -27.805 2.867 19.647 1.00 43.84 103 LYS A C 1
ATOM 830 O O . LYS A 1 103 ? -27.960 4.007 19.161 1.00 43.84 103 LYS A O 1
#

Secondary structure (DSSP, 8-state):
--HHHHHTTS-HHHHHHHS-HHHHHHHHHHHHHS----EETTEETT-HHHHHHHHHHHS----SS-TT---HHHHHHHHHHHHHHHHHHHHHHHHHTTTT---

Organism: Rhizopus delemar (strain RA 99-880 / ATCC MYA-4621 / FGSC 9543 / NRRL 43880) (NCBI:txid246409)

Solvent-accessible surface area (backbone atoms only — not comparable to full-atom values): 6442 Å² total; per-residue (Å²): 137,52,73,69,63,63,55,67,75,50,60,70,70,58,50,49,64,68,61,29,68,66,60,43,51,52,50,51,52,51,61,67,70,48,78,81,77,50,60,59,97,87,40,56,72,73,50,64,64,60,57,51,51,54,48,53,72,75,37,91,66,84,87,71,89,66,76,103,65,73,51,67,70,57,49,53,50,50,43,54,53,50,54,52,50,54,51,51,52,52,50,52,53,36,51,76,70,54,71,77,71,74,134

InterPro domains:
  IPR036638 Helix-loop-helix DNA-binding domain superfamily [G3DSA:4.10.280.10] (46-103)
  IPR036638 Helix-loop-helix DNA-binding domain superfamily [SSF47459] (47-100)

Radius of gyration: 27.1 Å; Cα contacts (8 Å, |Δi|>4): 37; chains: 1; bounding box: 48×22×78 Å